Protein AF-A0A1V3W9Y6-F1 (afdb_monomer_lite)

Foldseek 3Di:
DLVVVLVVCVVVVNQDLDFDKDKDKDAPDPPPDDPPPDGRIDIDIFTQQSNDPDPVVSVVRRVVRVPPPPPPPPPDPDPDDDD

Secondary structure (DSSP, 8-state):
-HHHHHHHHHHTT---SSPPEEEEEEE---SS-----S--EEEEEEE--TT--SHHHHHHHHHHHHHS---------------

InterPro domains:
  IPR009721 O-acyltransferase WSD1, C-terminal [PF06974] (37-70)

Structure (mmCIF, N/CA/C/O backbone):
data_AF-A0A1V3W9Y6-F1
#
_entry.id   AF-A0A1V3W9Y6-F1
#
loop_
_atom_site.group_PDB
_atom_site.id
_atom_site.type_symbol
_atom_site.label_atom_id
_atom_site.label_alt_id
_atom_site.label_comp_id
_atom_site.label_asym_id
_atom_site.label_entity_id
_atom_site.label_seq_id
_atom_site.pdbx_PDB_ins_code
_atom_site.Cartn_x
_atom_site.Cartn_y
_atom_site.Cartn_z
_atom_site.occupancy
_atom_site.B_iso_or_equiv
_atom_site.auth_seq_id
_atom_site.auth_comp_id
_atom_site.auth_asym_id
_atom_site.auth_atom_id
_atom_site.pdbx_PDB_model_num
ATOM 1 N N . MET A 1 1 ? -6.063 4.277 -7.715 1.00 69.38 1 MET A N 1
ATOM 2 C CA . MET A 1 1 ? -6.437 2.861 -7.492 1.00 69.38 1 MET A CA 1
ATOM 3 C C . MET A 1 1 ? -6.652 2.541 -6.012 1.00 69.38 1 MET A C 1
ATOM 5 O O . MET A 1 1 ? -7.784 2.260 -5.658 1.00 69.38 1 MET A O 1
ATOM 9 N N . ALA A 1 2 ? -5.643 2.641 -5.133 1.00 81.00 2 ALA A N 1
ATOM 10 C CA . ALA A 1 2 ? -5.782 2.250 -3.715 1.00 81.00 2 ALA A CA 1
ATOM 11 C C . ALA A 1 2 ? -6.917 2.962 -2.943 1.00 81.00 2 ALA A C 1
ATOM 13 O O . ALA A 1 2 ? -7.647 2.312 -2.204 1.00 81.00 2 ALA A O 1
ATOM 14 N N . GLY A 1 3 ? -7.098 4.275 -3.144 1.00 84.69 3 GLY A N 1
ATOM 15 C CA . GLY A 1 3 ? -8.189 5.031 -2.510 1.00 84.69 3 GLY A CA 1
ATOM 16 C C . GLY A 1 3 ? -9.581 4.557 -2.940 1.00 84.69 3 GLY A C 1
ATOM 17 O O . GLY A 1 3 ? -10.408 4.274 -2.087 1.00 84.69 3 GLY A O 1
ATOM 18 N N . ALA A 1 4 ? -9.796 4.374 -4.247 1.00 88.56 4 ALA A N 1
ATOM 19 C CA . ALA A 1 4 ? -11.064 3.878 -4.786 1.00 88.56 4 ALA A CA 1
ATOM 20 C C . ALA A 1 4 ? -11.391 2.455 -4.298 1.00 88.56 4 ALA A C 1
ATOM 22 O O . ALA A 1 4 ? -12.529 2.173 -3.945 1.00 88.56 4 ALA A O 1
ATOM 23 N N . ALA A 1 5 ? -10.388 1.571 -4.222 1.00 87.50 5 ALA A N 1
ATOM 24 C CA . ALA A 1 5 ? -10.568 0.220 -3.690 1.00 87.50 5 ALA A CA 1
ATOM 25 C C . ALA A 1 5 ? -10.949 0.227 -2.199 1.00 87.50 5 ALA A C 1
ATOM 27 O O . ALA A 1 5 ? -11.831 -0.525 -1.792 1.00 87.50 5 ALA A O 1
ATOM 28 N N . ARG A 1 6 ? -10.319 1.094 -1.390 1.00 89.56 6 ARG A N 1
ATOM 29 C CA . ARG A 1 6 ? -10.684 1.270 0.024 1.00 89.56 6 ARG A CA 1
ATOM 30 C C . ARG A 1 6 ? -12.112 1.796 0.162 1.00 89.56 6 ARG A C 1
ATOM 32 O O . ARG A 1 6 ? -12.881 1.229 0.923 1.00 89.56 6 ARG A O 1
ATOM 39 N N . GLU A 1 7 ? -12.451 2.856 -0.568 1.00 89.81 7 GLU A N 1
ATOM 40 C CA . GLU A 1 7 ? -13.775 3.482 -0.506 1.00 89.81 7 GLU A CA 1
ATOM 41 C C . GLU A 1 7 ? -14.882 2.497 -0.900 1.00 89.81 7 GLU A C 1
ATOM 43 O O . GLU A 1 7 ? -15.911 2.429 -0.237 1.00 89.81 7 GLU A O 1
ATOM 48 N N . TYR A 1 8 ? -14.651 1.692 -1.940 1.00 91.69 8 TYR A N 1
ATOM 49 C CA . TYR A 1 8 ? -15.577 0.643 -2.353 1.00 91.69 8 TYR A CA 1
ATOM 50 C C . TYR A 1 8 ? -15.790 -0.397 -1.245 1.00 91.69 8 TYR A C 1
ATOM 52 O O . TYR A 1 8 ? -16.918 -0.612 -0.821 1.00 91.69 8 TYR A O 1
ATOM 60 N N . LEU A 1 9 ? -14.719 -0.993 -0.712 1.00 90.25 9 LEU A N 1
ATOM 61 C CA . LEU A 1 9 ? -14.837 -2.010 0.341 1.00 90.25 9 LEU A CA 1
ATOM 62 C C . LEU A 1 9 ? -15.439 -1.458 1.635 1.00 90.25 9 LEU A C 1
ATOM 64 O O . LEU A 1 9 ? -16.178 -2.156 2.318 1.00 90.25 9 LEU A O 1
ATOM 68 N N . GLN A 1 10 ? -15.160 -0.195 1.956 1.00 90.50 10 GLN A N 1
ATOM 69 C CA . GLN A 1 10 ? -15.749 0.479 3.106 1.00 90.50 10 GLN A CA 1
ATOM 70 C C . GLN A 1 10 ? -17.257 0.701 2.930 1.00 90.50 10 GLN A C 1
ATOM 72 O O . GLN A 1 10 ? -18.007 0.500 3.878 1.00 90.50 10 GLN A O 1
ATOM 77 N N . LYS A 1 11 ? -17.721 1.059 1.723 1.00 93.81 11 LYS A N 1
ATOM 78 C CA . LYS A 1 11 ? -19.159 1.181 1.413 1.00 93.81 11 LYS A CA 1
ATOM 79 C C . LYS A 1 11 ? -19.918 -0.140 1.548 1.00 93.81 11 LYS A C 1
ATOM 81 O O . LYS A 1 11 ? -21.118 -0.111 1.795 1.00 93.81 11 LYS A O 1
ATOM 86 N N . HIS A 1 12 ? -19.231 -1.265 1.375 1.00 92.88 12 HIS A N 1
ATOM 87 C CA . HIS A 1 12 ? -19.804 -2.606 1.476 1.00 92.88 12 HIS A CA 1
ATOM 88 C C . HIS A 1 12 ? -19.598 -3.269 2.849 1.00 92.88 12 HIS A C 1
ATOM 90 O O . HIS A 1 12 ? -20.009 -4.408 3.014 1.00 92.88 12 HIS A O 1
ATOM 96 N N . ASP A 1 13 ? -18.996 -2.578 3.826 1.00 88.88 13 ASP A N 1
ATOM 97 C CA . ASP A 1 13 ? -18.628 -3.151 5.137 1.00 88.88 13 ASP A CA 1
ATOM 98 C C . ASP A 1 13 ? -17.730 -4.406 5.024 1.00 88.88 13 ASP A C 1
ATOM 100 O O . ASP A 1 13 ? -17.738 -5.325 5.839 1.00 88.88 13 ASP A O 1
ATOM 104 N N . GLU A 1 14 ? -16.922 -4.443 3.962 1.00 92.50 14 GLU A N 1
ATOM 105 C CA . GLU A 1 14 ? -16.034 -5.554 3.606 1.00 92.50 14 GLU A CA 1
ATOM 106 C C . GLU A 1 14 ? -14.557 -5.146 3.698 1.00 92.50 14 GLU A C 1
ATOM 108 O O . GLU A 1 14 ? -13.679 -5.826 3.165 1.00 92.50 14 GLU A O 1
ATOM 113 N N . LEU A 1 15 ? -14.244 -4.014 4.340 1.00 90.31 15 LEU A N 1
ATOM 114 C CA . LEU A 1 15 ? -12.870 -3.529 4.436 1.00 90.31 15 LEU A CA 1
ATOM 115 C C . LEU A 1 15 ? -12.050 -4.429 5.380 1.00 90.31 15 LEU A C 1
AT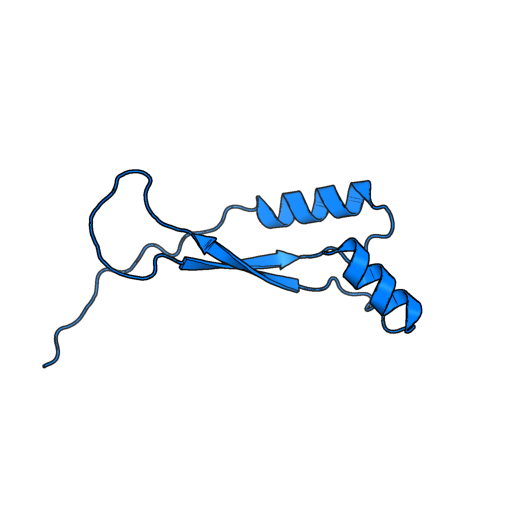OM 117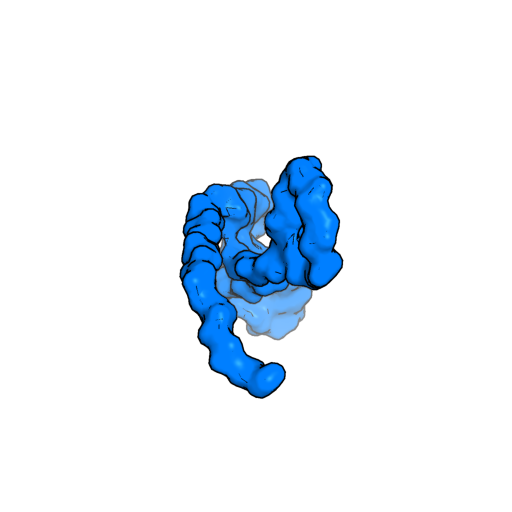 O O . LEU A 1 15 ? -12.270 -4.415 6.593 1.00 90.31 15 LEU A O 1
ATOM 121 N N . PRO A 1 16 ? -11.056 -5.181 4.872 1.00 88.12 16 PRO A N 1
ATOM 122 C CA . PRO A 1 16 ? -10.267 -6.061 5.716 1.00 88.12 16 PRO A CA 1
ATOM 123 C C . PRO A 1 16 ? -9.308 -5.265 6.608 1.00 88.12 16 PRO A C 1
ATOM 125 O O . PRO A 1 16 ? -8.732 -4.256 6.197 1.00 88.12 16 PRO A O 1
ATOM 128 N N . THR A 1 17 ? -9.031 -5.791 7.804 1.00 85.81 17 THR A N 1
ATOM 129 C CA . THR A 1 17 ? -8.020 -5.233 8.725 1.00 85.81 17 THR A CA 1
ATOM 130 C C . THR A 1 17 ? -6.599 -5.333 8.155 1.00 85.81 17 THR A C 1
ATOM 132 O O . THR A 1 17 ? -5.711 -4.569 8.526 1.00 85.81 17 THR A O 1
ATOM 135 N N . LYS A 1 18 ? -6.363 -6.286 7.244 1.00 86.94 18 LYS A N 1
ATOM 136 C CA . LYS A 1 18 ? -5.081 -6.469 6.550 1.00 86.94 18 LYS A CA 1
ATOM 137 C C . LYS A 1 18 ? -5.052 -5.654 5.248 1.00 86.94 18 LYS A C 1
ATOM 139 O O . LYS A 1 18 ? -6.072 -5.576 4.566 1.00 86.94 18 LYS A O 1
ATOM 144 N N . PRO A 1 19 ? -3.897 -5.086 4.848 1.00 87.75 19 PRO A N 1
ATOM 145 C CA . PRO A 1 19 ? -3.774 -4.407 3.561 1.00 87.75 19 PRO A CA 1
ATOM 146 C C . PRO A 1 19 ? -4.083 -5.334 2.386 1.00 87.75 19 PRO A C 1
ATOM 148 O O . PRO A 1 19 ? -3.612 -6.471 2.347 1.00 87.75 19 PRO A O 1
ATOM 151 N N . LEU A 1 20 ? -4.761 -4.796 1.372 1.00 88.56 20 LEU A N 1
ATOM 152 C CA . LEU A 1 20 ? -4.794 -5.420 0.055 1.00 88.56 20 LEU A CA 1
ATOM 153 C C . LEU A 1 20 ? -3.407 -5.410 -0.591 1.00 88.56 20 LEU A C 1
ATOM 155 O O . LEU A 1 20 ? -2.638 -4.455 -0.458 1.00 88.56 20 LEU A O 1
ATOM 159 N N . ILE A 1 21 ? -3.127 -6.469 -1.344 1.00 89.19 21 ILE A N 1
ATOM 160 C CA . ILE A 1 21 ? -1.884 -6.666 -2.079 1.00 89.19 21 ILE A CA 1
ATOM 161 C C . ILE A 1 21 ? -2.191 -6.652 -3.577 1.00 89.19 21 ILE A C 1
ATOM 163 O O . ILE A 1 21 ? -3.095 -7.347 -4.032 1.00 89.19 21 ILE A O 1
ATOM 167 N N . ALA A 1 22 ? -1.427 -5.879 -4.346 1.00 87.00 22 ALA A N 1
ATOM 168 C CA . ALA A 1 22 ? -1.544 -5.803 -5.797 1.00 87.00 22 ALA A CA 1
ATOM 169 C C . ALA A 1 22 ? -0.335 -6.439 -6.489 1.00 87.00 22 ALA A C 1
ATOM 171 O O . ALA A 1 22 ? 0.813 -6.235 -6.085 1.00 87.00 22 ALA A O 1
ATOM 172 N N . GLN A 1 23 ? -0.600 -7.163 -7.577 1.00 85.31 23 GLN A N 1
ATOM 173 C CA . GLN A 1 23 ? 0.422 -7.627 -8.506 1.00 85.31 23 GLN A CA 1
ATOM 174 C C . GLN A 1 23 ? 0.582 -6.593 -9.626 1.00 85.31 23 GLN A C 1
ATOM 176 O O . GLN A 1 23 ? -0.365 -6.281 -10.343 1.00 85.31 23 GLN A O 1
ATOM 181 N N . ILE A 1 24 ? 1.786 -6.050 -9.767 1.00 84.25 24 ILE A N 1
ATOM 182 C CA . ILE A 1 24 ? 2.114 -4.966 -10.690 1.00 84.25 24 ILE A CA 1
ATOM 183 C C . ILE A 1 24 ? 3.160 -5.478 -11.689 1.00 84.25 24 ILE A C 1
ATOM 185 O O . ILE A 1 24 ? 4.301 -5.738 -11.294 1.00 84.25 24 ILE A O 1
ATOM 189 N N . PRO A 1 25 ? 2.824 -5.642 -12.979 1.00 81.94 25 PRO A N 1
ATOM 190 C CA . PRO A 1 25 ? 3.819 -5.908 -14.005 1.00 81.94 25 PRO A CA 1
ATOM 191 C C . PRO A 1 25 ? 4.692 -4.666 -14.215 1.00 81.94 25 PRO A C 1
ATOM 193 O O . PRO A 1 25 ? 4.209 -3.545 -14.339 1.00 81.94 25 PRO A O 1
ATOM 196 N N . VAL A 1 26 ? 6.000 -4.873 -14.260 1.00 81.44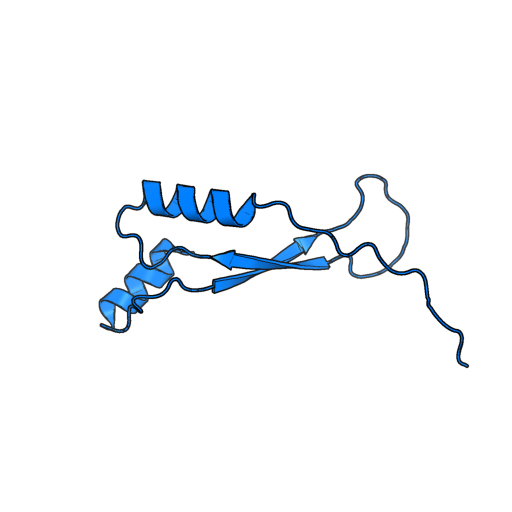 26 VAL A N 1
ATOM 197 C CA . VAL A 1 26 ? 7.019 -3.839 -14.417 1.00 81.44 26 VAL A CA 1
ATOM 198 C C . VAL A 1 26 ? 7.974 -4.251 -15.530 1.00 81.44 26 VAL A C 1
ATOM 200 O O . VAL A 1 26 ? 8.493 -5.371 -15.544 1.00 81.44 26 VAL A O 1
ATOM 203 N N . SER A 1 27 ? 8.215 -3.337 -16.470 1.00 77.88 27 SER A N 1
ATOM 204 C CA . SER A 1 27 ? 9.173 -3.561 -17.553 1.00 77.88 27 SER A CA 1
ATOM 205 C C . SER A 1 27 ? 10.588 -3.709 -16.994 1.00 77.88 27 SER A C 1
ATOM 207 O O . SER A 1 27 ? 10.975 -3.053 -16.022 1.00 77.88 27 SER A O 1
ATOM 209 N N . THR A 1 28 ? 11.355 -4.614 -17.590 1.00 71.62 28 THR A N 1
ATOM 210 C CA . THR A 1 28 ? 12.753 -4.900 -17.236 1.00 71.6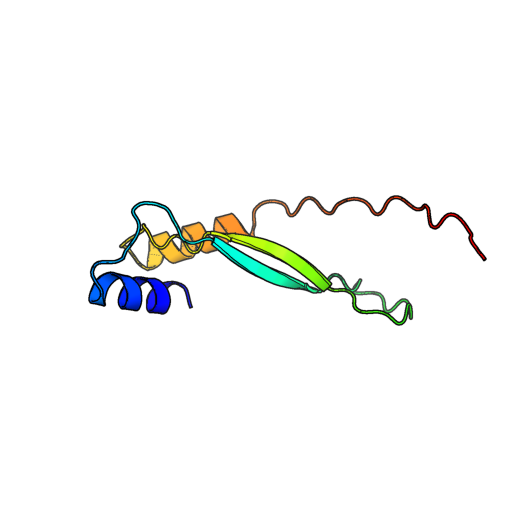2 28 THR A CA 1
ATOM 211 C C . THR A 1 28 ? 13.681 -4.712 -18.415 1.00 71.62 28 THR A C 1
ATOM 213 O O . THR A 1 28 ? 14.821 -5.174 -18.375 1.00 71.62 28 THR A O 1
ATOM 216 N N . ALA A 1 29 ? 13.183 -4.078 -19.477 1.00 67.00 29 ALA A N 1
ATOM 217 C CA . ALA A 1 29 ? 13.976 -3.810 -20.654 1.00 67.00 29 ALA A CA 1
ATOM 218 C C . ALA A 1 29 ? 15.195 -2.954 -20.273 1.00 67.00 29 ALA A C 1
ATOM 220 O O . ALA A 1 29 ? 15.023 -1.878 -19.693 1.00 67.00 29 ALA A O 1
ATOM 221 N N . PRO A 1 30 ? 16.430 -3.412 -20.549 1.00 63.16 30 PRO A N 1
ATOM 222 C CA . PRO A 1 30 ? 17.605 -2.589 -20.330 1.00 63.16 30 PRO A CA 1
ATOM 223 C C . PRO A 1 30 ? 17.534 -1.351 -21.234 1.00 63.16 30 PRO A C 1
ATOM 225 O O . PRO A 1 30 ? 17.186 -1.451 -22.408 1.00 63.16 30 PRO A O 1
ATOM 228 N N . THR A 1 31 ? 17.923 -0.188 -20.703 1.00 60.53 31 THR A N 1
ATOM 229 C CA . THR A 1 31 ? 17.977 1.093 -21.438 1.00 60.53 31 THR A CA 1
ATOM 230 C C . THR A 1 31 ? 18.798 1.000 -22.729 1.00 60.53 31 THR A C 1
ATOM 232 O O . THR A 1 31 ? 18.514 1.687 -23.708 1.00 60.53 31 THR A O 1
ATOM 235 N N . ARG A 1 32 ? 19.805 0.116 -22.769 1.00 58.56 32 ARG A N 1
ATOM 236 C CA . ARG A 1 32 ? 20.493 -0.255 -24.008 1.00 58.56 32 ARG A CA 1
ATOM 237 C C . ARG A 1 32 ? 19.699 -1.338 -24.729 1.00 58.56 32 ARG A C 1
ATOM 239 O O . ARG A 1 32 ? 19.637 -2.479 -24.276 1.00 58.56 32 ARG A O 1
ATOM 246 N N . ARG A 1 33 ? 19.151 -0.955 -25.881 1.00 55.12 33 ARG A N 1
ATOM 247 C CA . ARG A 1 33 ? 18.425 -1.783 -26.849 1.00 55.12 33 ARG A CA 1
ATOM 248 C C . ARG A 1 33 ? 19.290 -2.957 -27.324 1.00 55.12 33 ARG A C 1
ATOM 250 O O . ARG A 1 33 ? 19.933 -2.882 -28.363 1.00 55.12 33 ARG A O 1
ATOM 257 N N . ASN A 1 34 ? 19.328 -4.038 -26.553 1.00 58.22 34 ASN A N 1
ATOM 258 C CA . ASN A 1 34 ? 19.782 -5.330 -27.047 1.00 58.22 34 ASN A CA 1
ATOM 259 C C . ASN A 1 34 ? 18.561 -6.002 -27.701 1.00 58.22 34 ASN A C 1
ATOM 261 O O . ASN A 1 34 ? 17.555 -6.175 -27.005 1.00 58.22 34 ASN A O 1
ATOM 265 N N . PRO A 1 35 ? 18.586 -6.322 -29.007 1.00 58.00 35 PRO A N 1
ATOM 266 C CA . PRO A 1 35 ? 17.437 -6.840 -29.747 1.00 58.00 35 PRO A CA 1
ATOM 267 C C . PRO A 1 35 ? 17.168 -8.316 -29.414 1.00 58.00 35 PRO A C 1
ATOM 269 O O . PRO A 1 35 ? 17.126 -9.167 -30.295 1.00 58.00 35 PRO A O 1
ATOM 272 N N . MET A 1 36 ? 16.985 -8.649 -28.134 1.00 57.41 36 MET A N 1
ATOM 273 C CA . MET A 1 36 ? 16.334 -9.901 -27.766 1.00 57.41 36 MET A CA 1
ATOM 274 C C . MET A 1 36 ? 14.825 -9.691 -27.865 1.00 57.41 36 MET A C 1
ATOM 276 O O . MET A 1 36 ? 14.208 -9.059 -27.006 1.00 57.41 36 MET A O 1
ATOM 280 N N . TRP A 1 37 ? 14.263 -10.200 -28.956 1.00 56.94 37 TRP A N 1
ATOM 281 C CA . TRP A 1 37 ? 12.834 -10.274 -29.221 1.00 56.94 37 TRP A CA 1
ATOM 282 C C . TRP A 1 37 ? 12.182 -11.167 -28.151 1.00 56.94 37 TRP A C 1
ATOM 284 O O . TRP A 1 37 ? 12.479 -12.355 -28.061 1.00 56.94 37 TRP A O 1
ATOM 294 N N . GLY A 1 38 ? 11.352 -10.583 -27.284 1.00 64.31 38 GLY A N 1
ATOM 295 C CA . GLY A 1 38 ? 10.654 -11.290 -26.206 1.00 64.31 38 GLY A CA 1
ATOM 296 C C . GLY A 1 38 ? 10.024 -10.330 -25.193 1.00 64.31 38 GLY A C 1
ATOM 297 O O . GLY A 1 38 ? 10.471 -9.193 -25.051 1.00 64.31 38 GLY A O 1
ATOM 298 N N . ASN A 1 39 ? 8.981 -10.772 -24.483 1.00 66.69 39 ASN A N 1
ATOM 299 C CA . ASN A 1 39 ? 8.295 -9.952 -23.482 1.00 66.69 39 ASN A CA 1
ATOM 300 C C . ASN A 1 39 ? 9.193 -9.748 -22.243 1.00 66.69 39 ASN A C 1
ATOM 302 O O . ASN A 1 39 ? 9.439 -10.686 -21.483 1.00 66.69 39 ASN A O 1
ATOM 306 N N . GLN A 1 40 ? 9.717 -8.535 -22.048 1.00 69.44 40 GLN A N 1
ATOM 307 C CA . GLN A 1 40 ? 10.610 -8.187 -20.933 1.00 69.44 40 GLN A CA 1
ATOM 308 C C . GLN A 1 40 ? 9.821 -7.577 -19.770 1.00 69.44 40 GLN A C 1
ATOM 310 O O . GLN A 1 40 ? 10.066 -6.443 -19.357 1.00 69.44 40 GLN A O 1
ATOM 315 N N . ILE A 1 41 ? 8.848 -8.334 -19.266 1.00 74.69 41 ILE A N 1
ATOM 316 C CA . ILE A 1 41 ? 8.015 -7.962 -18.122 1.00 74.69 41 ILE A CA 1
ATOM 317 C C . ILE A 1 41 ? 8.356 -8.878 -16.948 1.00 74.69 41 ILE A C 1
ATOM 319 O O . ILE A 1 41 ? 8.500 -10.089 -17.097 1.00 74.69 41 ILE A O 1
ATOM 323 N N . SER A 1 42 ? 8.455 -8.292 -15.761 1.00 72.81 42 SER A N 1
ATOM 324 C CA . SER A 1 42 ? 8.498 -9.007 -14.486 1.00 72.81 42 SER A CA 1
ATOM 325 C C . SER A 1 42 ? 7.333 -8.551 -13.630 1.00 72.81 42 SER A C 1
ATOM 327 O O . SER A 1 42 ? 6.970 -7.385 -13.663 1.00 72.81 42 SER A O 1
ATOM 329 N N . SER A 1 43 ? 6.780 -9.430 -12.807 1.00 78.44 43 SER A N 1
ATOM 330 C CA . SER A 1 43 ? 5.804 -9.042 -11.789 1.00 78.44 43 SER A CA 1
ATOM 331 C C . SER A 1 43 ? 6.504 -8.533 -10.529 1.00 78.44 43 SER A C 1
ATOM 333 O O . SER A 1 43 ? 7.550 -9.054 -10.140 1.00 78.44 43 SER A O 1
ATOM 335 N N . MET A 1 44 ? 5.912 -7.538 -9.883 1.00 82.62 44 MET A N 1
ATOM 336 C CA . MET A 1 44 ? 6.228 -7.087 -8.533 1.00 82.62 44 MET A CA 1
ATOM 337 C C . MET A 1 44 ? 4.955 -7.129 -7.694 1.00 82.62 44 MET A C 1
ATOM 339 O O . MET A 1 44 ? 3.858 -6.979 -8.221 1.00 82.62 44 MET A O 1
ATOM 343 N N . THR A 1 45 ? 5.104 -7.321 -6.393 1.00 83.81 45 THR A N 1
ATOM 344 C CA . THR A 1 45 ? 3.992 -7.303 -5.447 1.00 83.81 45 THR A CA 1
ATOM 345 C C . THR A 1 45 ? 4.118 -6.062 -4.574 1.00 83.81 45 THR A C 1
ATOM 347 O O . THR A 1 45 ? 5.194 -5.821 -4.031 1.00 83.81 45 THR A O 1
ATOM 350 N N . ALA A 1 46 ? 3.050 -5.275 -4.443 1.00 85.56 46 ALA A N 1
ATOM 351 C CA . ALA A 1 46 ? 3.033 -4.072 -3.613 1.00 85.56 46 ALA A CA 1
ATOM 352 C C . ALA A 1 46 ? 1.783 -4.025 -2.728 1.00 85.56 46 ALA A C 1
ATOM 354 O O . ALA A 1 46 ? 0.691 -4.408 -3.148 1.00 85.56 46 ALA A O 1
ATOM 355 N N . SER A 1 47 ? 1.945 -3.532 -1.501 1.00 87.75 47 SER A N 1
ATOM 356 C CA . SER A 1 47 ? 0.823 -3.244 -0.608 1.00 87.75 47 SER A CA 1
ATOM 357 C C . SER A 1 47 ? 0.081 -1.996 -1.081 1.00 87.75 47 SER A C 1
ATOM 359 O O . SER A 1 47 ? 0.703 -0.980 -1.384 1.00 87.75 47 SER A O 1
ATOM 361 N N . LEU A 1 48 ? -1.252 -2.060 -1.113 1.00 88.50 48 LEU A N 1
ATOM 362 C CA . LEU A 1 48 ? -2.125 -0.909 -1.360 1.00 88.50 48 LEU A CA 1
ATOM 363 C C . LEU A 1 48 ? -2.459 -0.139 -0.075 1.00 88.50 48 LEU A C 1
ATOM 365 O O . LEU A 1 48 ? -3.203 0.839 -0.137 1.00 88.50 48 LEU A O 1
ATOM 369 N N . ALA A 1 49 ? -1.947 -0.592 1.077 1.00 89.44 49 ALA A N 1
ATOM 370 C CA . ALA A 1 49 ? -2.124 0.041 2.382 1.00 89.44 49 ALA A CA 1
ATOM 371 C C . ALA A 1 49 ? -3.586 0.440 2.681 1.00 89.44 49 ALA A C 1
ATOM 373 O O . ALA A 1 49 ? -3.857 1.477 3.277 1.00 89.44 49 ALA A O 1
ATOM 374 N N . THR A 1 50 ? -4.548 -0.397 2.271 1.00 87.44 50 THR A N 1
ATOM 375 C CA . THR A 1 50 ? -5.989 -0.109 2.395 1.00 87.44 50 THR A CA 1
ATOM 376 C C . THR A 1 50 ? -6.476 -0.021 3.830 1.00 87.44 50 THR A C 1
ATOM 378 O O . THR A 1 50 ? -7.558 0.505 4.032 1.00 87.44 50 THR A O 1
ATOM 381 N N . HIS A 1 51 ? -5.689 -0.479 4.804 1.00 87.06 51 HIS A N 1
ATOM 382 C CA . HIS A 1 51 ? -5.950 -0.330 6.236 1.00 87.06 51 HIS A CA 1
ATOM 383 C C . HIS A 1 51 ? -5.644 1.090 6.748 1.00 87.06 51 HIS A C 1
ATOM 385 O O . HIS A 1 51 ? -6.249 1.509 7.727 1.00 87.06 51 HIS A O 1
ATOM 391 N N . ILE A 1 52 ? -4.801 1.870 6.056 1.00 89.81 52 ILE A N 1
ATOM 392 C CA . ILE A 1 52 ? -4.465 3.250 6.439 1.00 89.81 52 ILE A CA 1
ATOM 393 C C . ILE A 1 52 ? -5.576 4.206 5.991 1.00 89.81 52 ILE A C 1
ATOM 395 O O . ILE A 1 52 ? -5.896 4.291 4.797 1.00 89.81 52 ILE A O 1
ATOM 399 N N . GLU A 1 53 ? -6.163 4.917 6.954 1.00 88.44 53 GLU A N 1
ATOM 400 C CA . GLU A 1 53 ? -7.214 5.917 6.733 1.00 88.44 53 GLU A CA 1
ATOM 401 C C . GLU A 1 53 ? -6.684 7.168 6.046 1.00 88.44 53 GLU A C 1
ATOM 403 O O . GLU A 1 53 ? -7.192 7.543 4.980 1.00 88.44 53 GLU A O 1
ATOM 408 N N . ASP A 1 54 ? -5.631 7.758 6.616 1.00 91.69 54 ASP A N 1
ATOM 409 C CA . ASP A 1 54 ? -5.060 9.003 6.126 1.00 91.69 54 ASP A CA 1
ATOM 410 C C . ASP A 1 54 ? -4.515 8.838 4.693 1.00 91.69 54 ASP A C 1
ATOM 412 O O . ASP A 1 54 ? -3.666 7.976 4.426 1.00 91.69 54 ASP A O 1
ATOM 416 N N . PRO A 1 55 ? -5.005 9.627 3.721 1.00 88.94 55 PRO A N 1
ATOM 417 C CA . PRO A 1 55 ? -4.603 9.480 2.330 1.00 88.94 55 PRO A CA 1
ATOM 418 C C . PRO A 1 55 ? -3.124 9.799 2.082 1.00 88.94 55 PRO A C 1
ATOM 420 O O . PRO A 1 55 ? -2.538 9.195 1.177 1.00 88.94 55 PRO A O 1
ATOM 423 N N . ALA A 1 56 ? -2.516 10.710 2.850 1.00 92.25 56 ALA A N 1
ATOM 424 C CA . ALA A 1 56 ? -1.116 11.086 2.672 1.00 92.25 56 ALA A CA 1
ATOM 425 C C . ALA A 1 56 ? -0.179 9.988 3.199 1.00 92.25 56 ALA A C 1
ATOM 427 O O . ALA A 1 56 ? 0.741 9.558 2.496 1.00 92.25 56 ALA A O 1
ATOM 428 N N . GLU A 1 57 ? -0.458 9.463 4.388 1.00 89.94 57 GLU A N 1
ATOM 429 C CA . GLU A 1 57 ? 0.254 8.344 4.992 1.00 89.94 57 GLU A CA 1
ATOM 430 C C . GLU A 1 57 ? 0.092 7.064 4.165 1.00 89.94 57 GLU A C 1
ATOM 432 O O . GLU A 1 57 ? 1.070 6.358 3.902 1.00 89.94 57 GLU A O 1
ATOM 437 N N . ARG A 1 58 ? -1.112 6.811 3.636 1.00 91.06 58 ARG A N 1
ATOM 438 C CA . ARG A 1 58 ? -1.364 5.695 2.717 1.00 91.06 58 ARG A CA 1
ATOM 439 C C . ARG A 1 58 ? -0.491 5.790 1.471 1.00 91.06 58 ARG A C 1
ATOM 441 O O . ARG A 1 58 ? 0.133 4.804 1.081 1.00 91.06 58 ARG A O 1
ATOM 448 N N . LEU A 1 59 ? -0.419 6.966 0.846 1.00 89.75 59 LEU A N 1
ATOM 449 C CA . LEU A 1 59 ? 0.421 7.172 -0.333 1.00 89.75 59 LEU A CA 1
ATOM 450 C C . LEU A 1 59 ? 1.903 6.957 -0.011 1.00 89.75 59 LEU A C 1
ATOM 452 O O . LEU A 1 59 ? 2.607 6.305 -0.784 1.00 89.75 59 LEU A O 1
ATOM 456 N N . LYS A 1 60 ? 2.364 7.456 1.140 1.00 90.00 60 LYS A N 1
ATOM 457 C CA . LYS A 1 60 ? 3.739 7.270 1.610 1.00 90.00 60 LYS A CA 1
ATOM 458 C C . LYS A 1 60 ? 4.068 5.788 1.819 1.00 90.00 60 LYS A C 1
ATOM 460 O O . LYS A 1 60 ? 5.077 5.314 1.304 1.00 90.00 60 LYS A O 1
ATOM 465 N N . SER A 1 61 ? 3.179 5.035 2.463 1.00 88.12 61 SER A N 1
ATOM 466 C CA . SER A 1 61 ? 3.341 3.592 2.692 1.00 88.12 61 SER A CA 1
ATOM 467 C C . SER A 1 61 ? 3.368 2.778 1.387 1.00 88.12 61 SER A C 1
ATOM 469 O O . SER A 1 61 ? 4.211 1.893 1.207 1.00 88.12 61 SER A O 1
ATOM 471 N N . ILE A 1 62 ? 2.500 3.111 0.422 1.00 88.12 62 ILE A N 1
ATOM 472 C CA . ILE A 1 62 ? 2.511 2.501 -0.921 1.00 88.12 62 ILE A CA 1
ATOM 473 C C . ILE A 1 62 ? 3.828 2.818 -1.639 1.00 88.12 62 ILE A C 1
ATOM 475 O O . ILE A 1 62 ? 4.431 1.943 -2.270 1.00 88.12 62 ILE A O 1
ATOM 479 N N . HIS A 1 63 ? 4.289 4.067 -1.543 1.00 86.81 63 HIS A N 1
ATOM 480 C CA . HIS A 1 63 ? 5.539 4.507 -2.150 1.00 86.81 63 HIS A CA 1
ATOM 481 C C . HIS A 1 63 ? 6.739 3.739 -1.588 1.00 86.81 63 HIS A C 1
ATOM 483 O O . HIS A 1 63 ? 7.556 3.236 -2.358 1.00 86.81 63 HIS A O 1
ATOM 489 N N . GLU A 1 64 ? 6.814 3.576 -0.268 1.00 85.94 64 GLU A N 1
ATOM 490 C CA . GLU A 1 64 ? 7.848 2.783 0.403 1.00 85.94 64 GLU A CA 1
ATOM 491 C C . GLU A 1 64 ? 7.785 1.302 0.002 1.00 85.94 64 GLU A C 1
ATOM 493 O O . GLU A 1 64 ? 8.810 0.724 -0.362 1.00 85.94 64 GLU A O 1
ATOM 498 N N . SER A 1 65 ? 6.585 0.711 -0.056 1.00 82.19 65 SER A N 1
ATOM 499 C CA . SER A 1 65 ? 6.383 -0.675 -0.515 1.00 82.19 65 SER A CA 1
ATOM 500 C C . SER A 1 65 ? 6.833 -0.900 -1.961 1.00 82.19 65 SER A C 1
ATOM 502 O O . SER A 1 6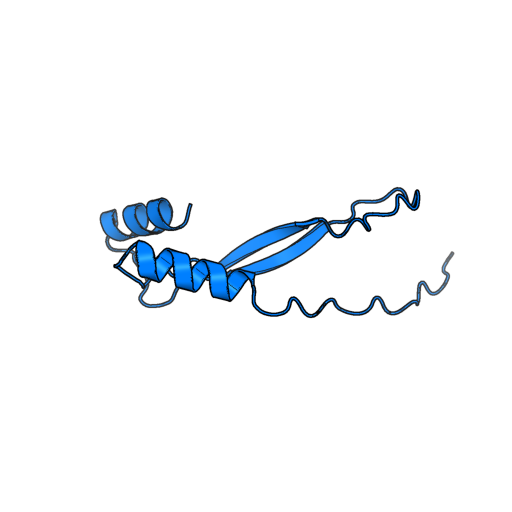5 ? 7.296 -1.982 -2.309 1.00 82.19 65 SER A O 1
ATOM 504 N N . THR A 1 66 ? 6.716 0.123 -2.809 1.00 80.69 66 THR A N 1
ATOM 505 C CA . THR A 1 66 ? 7.131 0.076 -4.221 1.00 80.69 66 THR A CA 1
ATOM 506 C C . THR A 1 66 ? 8.630 0.366 -4.385 1.00 80.69 66 THR A C 1
ATOM 508 O O . THR A 1 66 ? 9.254 -0.103 -5.336 1.00 80.69 66 THR A O 1
ATOM 511 N N . ARG A 1 67 ? 9.221 1.137 -3.460 1.00 76.19 67 ARG A N 1
ATOM 512 C CA . ARG A 1 67 ? 10.652 1.477 -3.423 1.00 76.19 67 ARG A CA 1
ATOM 513 C C . ARG A 1 67 ? 11.532 0.404 -2.796 1.00 76.19 67 ARG A C 1
ATOM 515 O O . ARG A 1 67 ? 12.736 0.422 -3.058 1.00 76.19 67 ARG A O 1
ATOM 522 N N . ALA A 1 68 ? 10.975 -0.479 -1.963 1.00 60.62 68 ALA A N 1
ATOM 523 C CA . ALA A 1 68 ? 11.726 -1.567 -1.347 1.00 60.62 68 ALA A CA 1
ATOM 524 C C . ALA A 1 68 ? 12.563 -2.289 -2.422 1.00 60.62 68 ALA A C 1
ATOM 526 O O . ALA A 1 68 ? 12.048 -2.548 -3.514 1.00 60.62 68 ALA A O 1
ATOM 527 N N . PRO A 1 69 ? 13.858 -2.565 -2.167 1.00 49.09 69 PRO A N 1
ATOM 528 C CA . PRO A 1 69 ? 14.784 -3.014 -3.195 1.00 49.09 69 PRO A CA 1
ATOM 529 C C . PRO A 1 69 ? 14.249 -4.284 -3.840 1.00 49.09 69 PRO A C 1
ATOM 531 O O . PRO A 1 69 ? 14.270 -5.369 -3.256 1.00 49.09 69 PRO A O 1
ATOM 534 N N . ARG A 1 70 ? 13.761 -4.123 -5.071 1.00 54.97 70 ARG A N 1
ATOM 535 C CA . ARG A 1 70 ? 13.313 -5.202 -5.936 1.00 54.97 70 ARG A CA 1
ATOM 536 C C . ARG A 1 70 ? 14.518 -6.097 -6.179 1.00 54.97 70 ARG A C 1
ATOM 538 O O . ARG A 1 70 ? 15.349 -5.813 -7.040 1.00 54.97 70 ARG A O 1
ATOM 545 N N . LYS A 1 71 ? 14.654 -7.146 -5.362 1.00 50.53 71 LYS A N 1
ATOM 546 C CA . LYS A 1 71 ? 15.708 -8.149 -5.500 1.00 50.53 71 LYS A CA 1
ATOM 547 C C . LYS A 1 71 ? 15.459 -8.857 -6.817 1.00 50.53 71 LYS A C 1
ATOM 549 O O . LYS A 1 71 ? 14.632 -9.758 -6.902 1.00 50.53 71 LYS A O 1
ATOM 554 N N . TRP A 1 72 ? 16.122 -8.380 -7.864 1.00 53.00 72 TRP A N 1
ATOM 555 C CA . TRP A 1 72 ? 16.044 -8.995 -9.173 1.00 53.00 72 TRP A CA 1
ATOM 556 C C . TRP A 1 72 ? 16.624 -10.403 -9.044 1.00 53.00 72 TRP A C 1
ATOM 558 O O . TRP A 1 72 ? 17.812 -10.522 -8.717 1.00 53.00 72 TRP A O 1
ATOM 568 N N . PRO A 1 73 ? 15.837 -11.471 -9.257 1.00 47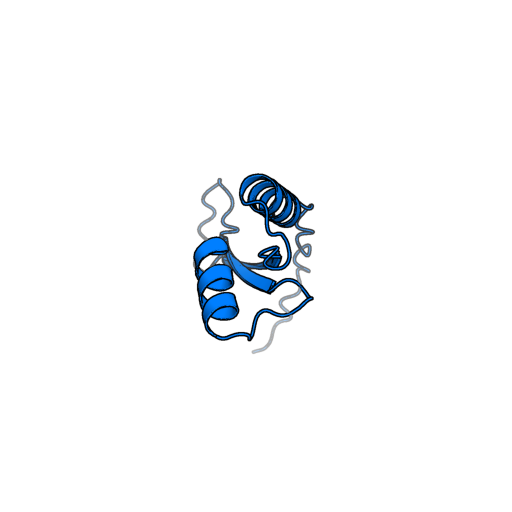.69 73 PRO A N 1
ATOM 569 C CA . PRO A 1 73 ? 16.414 -12.798 -9.337 1.00 47.69 73 PRO A CA 1
ATOM 570 C C . PRO A 1 73 ? 17.438 -12.761 -10.475 1.00 47.69 73 PRO A C 1
ATOM 572 O O . PRO A 1 73 ? 17.090 -12.561 -11.641 1.00 47.69 73 PRO A O 1
ATOM 575 N N . ARG A 1 74 ? 18.731 -12.864 -10.133 1.00 47.69 74 ARG A N 1
ATOM 576 C CA . ARG A 1 74 ? 19.807 -12.947 -11.127 1.00 47.69 74 ARG A CA 1
ATOM 577 C C . ARG A 1 74 ? 19.464 -14.142 -12.005 1.00 47.69 74 ARG A C 1
ATOM 579 O O . ARG A 1 74 ? 19.473 -15.265 -11.510 1.00 47.69 74 ARG A O 1
ATOM 586 N N . ARG A 1 75 ? 19.116 -13.895 -13.275 1.00 48.97 75 ARG A N 1
ATOM 587 C CA . ARG A 1 75 ? 18.809 -14.956 -14.243 1.00 48.97 75 ARG A CA 1
ATOM 588 C C . ARG A 1 75 ? 19.933 -15.989 -14.189 1.00 48.97 75 ARG A C 1
ATOM 590 O O . ARG A 1 75 ? 21.060 -15.700 -14.595 1.00 48.97 75 ARG A O 1
ATOM 597 N N . SER A 1 76 ? 19.628 -17.179 -13.685 1.00 47.97 76 SER A N 1
ATOM 598 C CA . SER A 1 76 ? 20.491 -18.339 -13.822 1.00 47.97 76 SER A CA 1
ATOM 599 C C . SER A 1 76 ? 20.519 -18.702 -15.304 1.00 47.97 76 SER A C 1
ATOM 601 O O . SER A 1 76 ? 19.512 -19.039 -15.926 1.00 47.97 76 SER A O 1
ATOM 603 N N . ARG A 1 77 ? 21.696 -18.554 -15.910 1.00 50.44 77 ARG A N 1
ATOM 604 C CA . ARG A 1 77 ? 21.956 -18.917 -17.300 1.00 50.44 77 ARG A CA 1
ATOM 605 C C . ARG A 1 77 ? 22.014 -20.444 -17.384 1.00 50.44 77 ARG A C 1
ATOM 607 O O . ARG A 1 77 ? 23.088 -21.021 -17.306 1.00 50.44 77 ARG A O 1
ATOM 614 N N . ARG A 1 78 ? 20.865 -21.106 -17.493 1.00 45.62 78 ARG A N 1
ATOM 615 C CA . ARG A 1 78 ? 20.772 -22.502 -17.943 1.00 45.62 78 ARG A CA 1
ATOM 616 C C . ARG A 1 78 ? 19.505 -22.676 -18.763 1.00 45.62 78 ARG A C 1
ATOM 618 O O . ARG A 1 78 ? 18.474 -23.093 -18.255 1.00 45.62 78 ARG A O 1
ATOM 625 N N . ILE A 1 79 ? 19.622 -22.388 -20.053 1.00 48.28 79 ILE A N 1
ATOM 626 C CA . ILE A 1 79 ? 18.839 -23.124 -21.040 1.00 48.28 79 ILE A CA 1
ATOM 627 C C . ILE A 1 79 ? 19.665 -24.388 -21.286 1.00 48.28 79 ILE A C 1
ATOM 629 O O . ILE A 1 79 ? 20.709 -24.333 -21.933 1.00 48.28 79 ILE A O 1
ATOM 633 N N . ARG A 1 80 ? 19.284 -25.495 -20.636 1.00 43.06 80 ARG A N 1
ATOM 634 C CA . ARG A 1 80 ? 19.726 -26.821 -21.077 1.00 43.06 80 ARG A CA 1
ATOM 635 C C . ARG A 1 80 ? 18.996 -27.094 -22.394 1.00 43.06 80 ARG A C 1
ATOM 637 O O . ARG A 1 80 ? 17.786 -26.896 -22.462 1.00 43.06 80 ARG A O 1
ATOM 644 N N . SER A 1 81 ? 19.770 -27.483 -23.402 1.00 44.69 81 SER A N 1
ATOM 645 C CA . SER A 1 81 ? 19.333 -28.055 -24.679 1.00 44.69 81 SER A CA 1
ATOM 646 C C . SER A 1 81 ? 18.293 -29.150 -24.482 1.00 44.69 81 SER A C 1
ATOM 648 O O . SER A 1 81 ? 18.512 -29.922 -23.561 1.00 44.69 81 SER A O 1
ATOM 650 N N . TRP A 1 82 ? 17.277 -29.214 -25.349 1.00 38.19 82 TRP A N 1
ATOM 651 C CA . TRP A 1 82 ? 16.488 -30.366 -25.852 1.00 38.19 82 TRP A CA 1
ATOM 652 C C . TRP A 1 82 ? 15.456 -29.709 -26.800 1.00 38.19 82 TRP A C 1
ATOM 654 O O . TRP A 1 82 ? 14.777 -28.785 -26.360 1.00 38.19 82 TRP A O 1
ATOM 664 N N . VAL A 1 83 ? 15.325 -29.987 -28.096 1.00 45.28 83 VAL A N 1
ATOM 665 C CA . VAL A 1 83 ? 15.604 -31.146 -28.963 1.00 45.28 83 VAL A CA 1
ATOM 666 C C . VAL A 1 83 ? 16.286 -30.662 -30.242 1.00 45.28 83 VAL A C 1
ATOM 668 O O . VAL A 1 83 ? 15.974 -29.524 -30.662 1.00 45.28 83 VAL A O 1
#

Sequence (83 aa):
MAGAAREYLQKHDELPTKPLIAQIPVSTAPTRRNPMWGNQISSMTASLATHIEDPAERLKSIHESTRAPRKWPRRSRRIRSWV

Organism: Mycobacterium kansasii (NCBI:txid1768)

pLDDT: mean 75.26, std 16.48, range [38.19, 93.81]

Radius of gyration: 18.12 Å; chains: 1; bounding box: 42×42×38 Å